Protein AF-A0A4Y9SEK9-F1 (afdb_monomer_lite)

Structure (mmCIF, N/CA/C/O backbone):
data_AF-A0A4Y9SEK9-F1
#
_entry.id   AF-A0A4Y9SEK9-F1
#
loop_
_atom_site.group_PDB
_atom_site.id
_atom_site.type_symbol
_atom_site.label_atom_id
_atom_site.label_alt_id
_atom_site.label_comp_id
_atom_site.label_asym_id
_atom_site.label_entity_id
_atom_site.label_seq_id
_atom_site.pdbx_PDB_ins_code
_atom_site.Cartn_x
_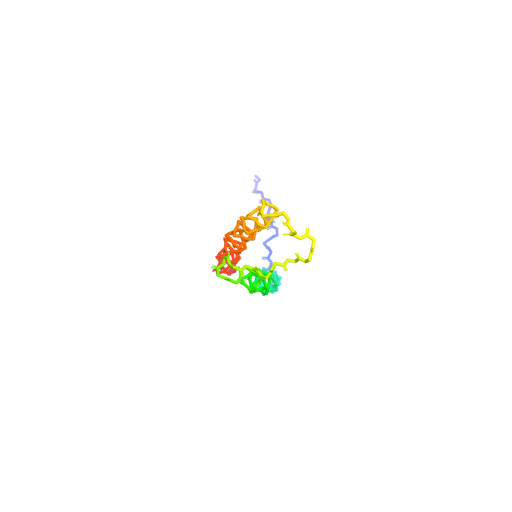atom_site.Cartn_y
_atom_site.Cartn_z
_atom_site.occupancy
_atom_site.B_iso_or_equiv
_atom_site.auth_seq_id
_atom_site.auth_comp_id
_atom_site.auth_asym_id
_atom_site.auth_atom_id
_atom_site.pdbx_PDB_model_num
ATOM 1 N N . ALA A 1 1 ? 39.509 16.603 -28.633 1.00 48.38 1 ALA A N 1
ATOM 2 C CA . ALA A 1 1 ? 39.335 15.301 -27.965 1.00 48.38 1 ALA A CA 1
ATOM 3 C C . ALA A 1 1 ? 37.842 15.040 -27.834 1.00 48.38 1 ALA A C 1
ATOM 5 O O . ALA A 1 1 ? 37.160 15.821 -27.184 1.00 48.38 1 ALA A O 1
ATOM 6 N N . THR A 1 2 ? 37.315 14.038 -28.532 1.00 53.34 2 THR A N 1
ATOM 7 C CA . THR A 1 2 ? 35.935 13.569 -28.351 1.00 53.34 2 THR A CA 1
ATOM 8 C C . THR A 1 2 ? 35.857 12.819 -27.018 1.00 53.34 2 THR A C 1
ATOM 10 O O . THR A 1 2 ? 36.751 12.013 -26.752 1.00 53.34 2 THR A O 1
ATOM 13 N N . PRO A 1 3 ? 34.862 13.072 -26.148 1.00 55.59 3 PRO A N 1
ATOM 14 C CA . PRO A 1 3 ? 34.720 12.287 -24.929 1.00 55.59 3 PRO A CA 1
ATOM 15 C C . PRO A 1 3 ? 34.494 10.832 -25.337 1.00 55.59 3 PRO A C 1
ATOM 17 O O . PRO A 1 3 ? 33.631 10.552 -26.172 1.00 55.59 3 PRO A O 1
ATOM 20 N N . GLY A 1 4 ? 35.326 9.936 -24.802 1.00 52.94 4 GLY A N 1
ATOM 21 C CA . GLY A 1 4 ? 35.264 8.505 -25.068 1.00 52.94 4 GLY A CA 1
ATOM 22 C C . GLY A 1 4 ? 33.845 7.987 -24.873 1.00 52.94 4 GLY A C 1
ATOM 23 O O . GLY A 1 4 ? 33.166 8.360 -23.918 1.00 52.94 4 GLY A O 1
ATOM 24 N N . ALA A 1 5 ? 33.396 7.172 -25.825 1.00 60.16 5 ALA A N 1
ATOM 25 C CA . ALA A 1 5 ? 32.097 6.530 -25.798 1.00 60.16 5 ALA A CA 1
ATOM 26 C C . ALA A 1 5 ? 31.909 5.820 -24.452 1.00 60.16 5 ALA A C 1
ATOM 28 O O . ALA A 1 5 ? 32.538 4.795 -24.193 1.00 60.16 5 ALA A O 1
ATOM 29 N N . PHE A 1 6 ? 31.053 6.382 -23.595 1.00 62.28 6 PHE A N 1
ATOM 30 C CA . PHE A 1 6 ? 30.523 5.653 -22.452 1.00 62.28 6 PHE A CA 1
ATOM 31 C C . PHE A 1 6 ? 29.937 4.339 -22.978 1.00 62.28 6 PHE A C 1
ATOM 33 O O . PHE A 1 6 ? 29.246 4.370 -24.007 1.00 62.28 6 PHE A O 1
ATOM 40 N N . PRO A 1 7 ? 30.216 3.195 -22.329 1.00 62.25 7 PRO A N 1
ATOM 41 C CA . PRO A 1 7 ? 29.640 1.931 -22.746 1.00 62.25 7 PRO A CA 1
ATOM 42 C C . PRO A 1 7 ? 28.119 2.083 -22.711 1.00 62.25 7 PRO A C 1
ATOM 44 O O . PRO A 1 7 ? 27.525 2.319 -21.659 1.00 62.25 7 PRO A O 1
ATOM 47 N N . ARG A 1 8 ? 27.494 2.033 -23.891 1.00 67.81 8 ARG A N 1
ATOM 48 C CA . ARG A 1 8 ? 26.041 1.940 -23.995 1.00 67.81 8 ARG A CA 1
ATOM 49 C C . ARG A 1 8 ? 25.690 0.573 -23.427 1.00 67.81 8 ARG A C 1
ATOM 51 O O . ARG A 1 8 ? 26.143 -0.426 -23.977 1.00 67.81 8 ARG A O 1
ATOM 58 N N . VAL A 1 9 ? 24.961 0.554 -22.314 1.00 69.06 9 VAL A N 1
ATOM 59 C CA . VAL A 1 9 ? 24.379 -0.673 -21.760 1.00 69.06 9 VAL A CA 1
ATOM 60 C C . VAL A 1 9 ? 23.669 -1.407 -22.897 1.00 69.06 9 VAL A C 1
ATOM 62 O O . VAL A 1 9 ? 22.975 -0.772 -23.699 1.00 69.06 9 VAL A O 1
ATOM 65 N N . ASP A 1 10 ? 23.902 -2.714 -23.013 1.00 84.00 10 ASP A N 1
ATOM 66 C CA . ASP A 1 10 ? 23.274 -3.513 -24.061 1.00 84.00 10 ASP A CA 1
ATOM 67 C C . ASP A 1 10 ? 21.748 -3.461 -23.890 1.00 84.00 10 ASP A C 1
ATOM 69 O O . ASP A 1 10 ? 21.225 -3.551 -22.779 1.00 84.00 10 ASP A O 1
ATOM 73 N N . SER A 1 11 ? 21.014 -3.324 -24.994 1.00 85.38 11 SER A N 1
ATOM 74 C CA . SER A 1 11 ? 19.548 -3.361 -24.996 1.00 85.38 11 SER A CA 1
ATOM 75 C C . S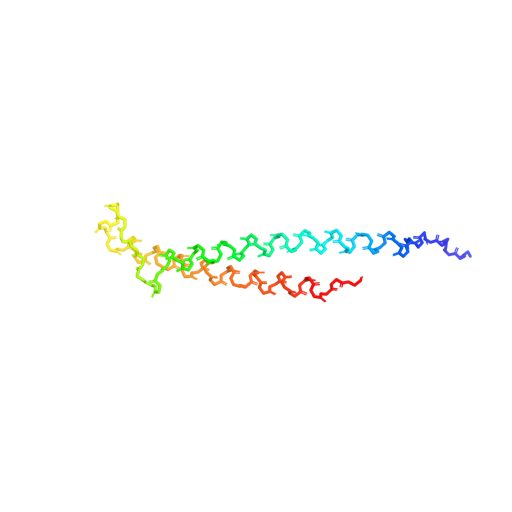ER A 1 11 ? 18.964 -4.610 -24.319 1.00 85.38 11 SER A C 1
ATOM 77 O O . SER A 1 11 ? 17.885 -4.534 -23.735 1.00 85.38 11 SER A O 1
ATOM 79 N N . ALA A 1 12 ? 19.663 -5.748 -24.379 1.00 87.12 12 ALA A N 1
ATOM 80 C CA . ALA A 1 12 ? 19.276 -6.974 -23.694 1.00 87.12 12 ALA A CA 1
ATOM 81 C C . ALA A 1 12 ? 19.447 -6.855 -22.172 1.00 87.12 12 ALA A C 1
ATOM 83 O O . ALA A 1 12 ? 18.588 -7.317 -21.427 1.00 87.12 12 ALA A O 1
ATOM 84 N N . GLU A 1 13 ? 20.510 -6.192 -21.712 1.00 90.56 13 GLU A N 1
ATOM 85 C CA . GLU A 1 13 ? 20.748 -5.952 -20.286 1.00 90.56 13 GLU A CA 1
ATOM 86 C C . GLU A 1 13 ? 19.747 -4.942 -19.711 1.00 90.56 13 GL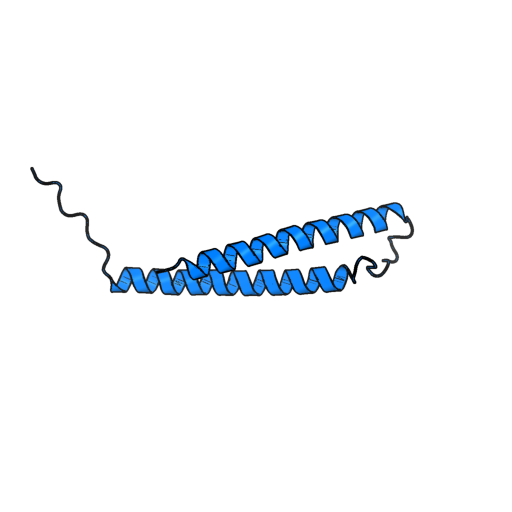U A C 1
ATOM 88 O O . GLU A 1 13 ? 19.252 -5.134 -18.604 1.00 90.56 13 GLU A O 1
ATOM 93 N N . GLN A 1 14 ? 19.396 -3.901 -20.473 1.00 88.38 14 GLN A N 1
ATOM 94 C CA . GLN A 1 14 ? 18.364 -2.943 -20.071 1.00 88.38 14 GLN A CA 1
ATOM 95 C C . GLN A 1 14 ? 17.002 -3.634 -19.899 1.00 88.38 14 GLN A C 1
ATOM 97 O O . GLN A 1 14 ? 16.407 -3.533 -18.832 1.00 88.38 14 GLN A O 1
ATOM 102 N N . ARG A 1 15 ? 16.570 -4.433 -20.888 1.00 91.56 15 ARG A N 1
ATOM 103 C CA . ARG A 1 15 ? 15.314 -5.201 -20.802 1.00 91.56 15 ARG A CA 1
ATOM 104 C C . ARG A 1 15 ? 15.285 -6.153 -19.612 1.00 91.56 15 ARG A C 1
ATOM 106 O O . ARG A 1 15 ? 14.290 -6.183 -18.904 1.00 91.56 15 ARG A O 1
ATOM 113 N N . ALA A 1 16 ? 16.373 -6.886 -19.365 1.00 94.19 16 ALA A N 1
ATOM 114 C CA . ALA A 1 16 ? 16.450 -7.790 -18.219 1.00 94.19 16 ALA A CA 1
ATOM 115 C C . ALA A 1 16 ? 16.248 -7.042 -16.889 1.00 94.19 16 ALA A C 1
ATOM 117 O O . ALA A 1 16 ? 15.496 -7.493 -16.032 1.00 94.19 16 ALA A O 1
ATOM 118 N N . ARG A 1 17 ? 16.853 -5.856 -16.740 1.00 94.06 17 ARG A N 1
ATOM 119 C CA . ARG A 1 17 ? 16.671 -5.012 -15.548 1.00 94.06 17 ARG A CA 1
ATOM 120 C C . ARG A 1 17 ? 15.243 -4.491 -15.410 1.00 94.06 17 ARG A C 1
ATOM 122 O O . ARG A 1 17 ? 14.741 -4.398 -14.292 1.00 94.06 17 ARG A O 1
ATOM 129 N N . ASP A 1 18 ? 14.610 -4.124 -16.518 1.00 96.06 18 ASP A N 1
ATOM 130 C CA . ASP A 1 18 ? 13.229 -3.644 -16.530 1.00 96.06 18 ASP A CA 1
ATOM 131 C C . ASP A 1 18 ? 12.235 -4.767 -16.189 1.00 96.06 18 ASP A C 1
ATOM 133 O O . ASP A 1 18 ? 11.302 -4.538 -15.415 1.00 96.06 18 ASP A O 1
ATOM 137 N N . ASP A 1 19 ? 12.478 -5.988 -16.670 1.00 96.38 19 ASP A N 1
ATOM 138 C CA . ASP A 1 19 ? 11.710 -7.184 -16.306 1.00 96.38 19 ASP A CA 1
ATOM 139 C C . ASP A 1 19 ? 11.878 -7.533 -14.817 1.00 96.38 19 ASP A C 1
ATOM 141 O O . ASP A 1 19 ? 10.882 -7.741 -14.118 1.00 96.38 19 ASP A O 1
ATOM 145 N N . ASP A 1 20 ? 13.110 -7.504 -14.296 1.00 97.31 20 ASP A N 1
ATOM 146 C CA . ASP A 1 20 ? 13.387 -7.716 -12.868 1.00 97.31 20 ASP A CA 1
ATOM 147 C C . ASP A 1 20 ? 12.684 -6.660 -12.002 1.00 97.31 20 ASP A C 1
ATOM 149 O O . ASP A 1 20 ? 12.013 -6.979 -11.015 1.00 97.31 20 ASP A O 1
ATOM 153 N N . ARG A 1 21 ? 12.791 -5.381 -12.387 1.00 97.50 21 ARG A N 1
ATOM 154 C CA . ARG A 1 21 ? 12.140 -4.270 -11.681 1.00 97.50 21 ARG A CA 1
ATOM 155 C C . ARG A 1 21 ? 10.623 -4.416 -11.694 1.00 97.50 21 ARG A C 1
ATOM 157 O O . ARG A 1 21 ? 9.980 -4.172 -10.672 1.00 97.50 21 ARG A O 1
ATOM 164 N N . ARG A 1 22 ? 10.050 -4.806 -12.835 1.00 97.50 22 ARG A N 1
ATOM 165 C CA . ARG A 1 22 ? 8.617 -5.081 -12.960 1.00 97.50 22 ARG A CA 1
ATOM 166 C C . ARG A 1 22 ? 8.203 -6.189 -11.997 1.00 97.50 22 ARG A C 1
ATOM 168 O O . ARG A 1 22 ? 7.247 -5.986 -11.258 1.00 97.50 22 ARG A O 1
ATOM 175 N N . GLY A 1 23 ? 8.945 -7.295 -11.949 1.00 97.75 23 GLY A N 1
ATOM 176 C CA . GLY A 1 23 ? 8.660 -8.410 -11.043 1.00 97.75 23 GLY A CA 1
ATOM 177 C C . GLY A 1 23 ? 8.662 -8.001 -9.567 1.00 97.75 23 GLY A C 1
ATOM 178 O O . GLY A 1 23 ? 7.732 -8.337 -8.833 1.00 97.75 23 GLY A O 1
ATOM 179 N N . ILE A 1 24 ? 9.654 -7.212 -9.141 1.00 98.19 24 ILE A N 1
ATOM 180 C CA . ILE A 1 24 ? 9.737 -6.701 -7.761 1.00 98.19 24 ILE A CA 1
ATOM 181 C C . ILE A 1 24 ? 8.520 -5.828 -7.431 1.00 98.19 24 ILE A C 1
ATOM 183 O O . ILE A 1 24 ? 7.857 -6.040 -6.416 1.00 98.19 24 ILE A O 1
ATOM 187 N N . LEU A 1 25 ? 8.185 -4.873 -8.301 1.00 98.25 25 LEU A N 1
ATOM 188 C CA . LEU A 1 25 ? 7.063 -3.963 -8.063 1.00 98.25 25 LEU A CA 1
ATOM 189 C C . LEU A 1 25 ? 5.707 -4.679 -8.108 1.00 98.25 25 LEU A C 1
ATOM 191 O O . LEU A 1 25 ? 4.791 -4.304 -7.378 1.00 98.25 25 LEU A O 1
ATOM 195 N N . GLU A 1 26 ? 5.559 -5.715 -8.934 1.00 98.25 26 GLU A N 1
ATOM 196 C CA . GLU A 1 26 ? 4.365 -6.565 -8.953 1.00 98.25 26 GLU A CA 1
ATOM 197 C C . GLU A 1 26 ? 4.203 -7.351 -7.644 1.00 98.25 26 GLU A C 1
ATOM 199 O O . GLU A 1 26 ? 3.088 -7.456 -7.118 1.00 98.25 26 GLU A O 1
ATOM 204 N N . GLU A 1 27 ? 5.300 -7.856 -7.071 1.00 98.56 27 GLU A N 1
ATOM 205 C CA . GLU A 1 27 ? 5.276 -8.496 -5.755 1.00 98.56 27 GLU A CA 1
ATOM 206 C C . GLU A 1 27 ? 4.891 -7.499 -4.652 1.00 98.56 27 GLU A C 1
ATOM 208 O O . GLU A 1 27 ? 4.007 -7.788 -3.837 1.00 98.56 27 GLU A O 1
ATOM 213 N N . GLU A 1 28 ? 5.495 -6.309 -4.651 1.00 98.44 28 GLU A N 1
ATOM 214 C CA . GLU A 1 28 ? 5.157 -5.236 -3.712 1.00 98.44 28 GLU A CA 1
ATOM 215 C C . GLU A 1 28 ? 3.689 -4.818 -3.834 1.00 98.44 28 GLU A C 1
ATOM 217 O O . GLU A 1 28 ? 2.988 -4.693 -2.826 1.00 98.44 28 GLU A O 1
ATOM 222 N N . LEU A 1 29 ? 3.186 -4.677 -5.064 1.00 98.62 29 LEU A N 1
ATOM 223 C CA . LEU A 1 29 ? 1.788 -4.361 -5.337 1.00 98.62 29 LEU A CA 1
ATOM 224 C C . LEU A 1 29 ? 0.858 -5.427 -4.756 1.00 98.62 29 LEU A C 1
ATOM 226 O O . LEU A 1 29 ? -0.131 -5.085 -4.104 1.00 98.62 29 LEU A O 1
ATOM 230 N N . ARG A 1 30 ? 1.171 -6.711 -4.958 1.00 98.44 30 ARG A N 1
ATOM 231 C CA . ARG A 1 30 ? 0.391 -7.821 -4.396 1.00 98.44 30 ARG A CA 1
ATOM 232 C C . ARG A 1 30 ? 0.388 -7.778 -2.868 1.00 98.44 30 ARG A C 1
ATOM 234 O O . ARG A 1 30 ? -0.664 -7.943 -2.249 1.00 98.44 30 ARG A O 1
ATOM 241 N N . ASN A 1 31 ? 1.541 -7.529 -2.254 1.00 98.50 31 ASN A N 1
ATOM 242 C CA . ASN A 1 31 ? 1.668 -7.446 -0.801 1.00 98.50 31 ASN A CA 1
ATOM 243 C C . ASN A 1 31 ? 0.860 -6.270 -0.228 1.00 98.50 31 ASN A C 1
ATOM 245 O O . ASN A 1 31 ? 0.119 -6.445 0.744 1.00 98.50 31 ASN A O 1
ATOM 249 N N . GLU A 1 32 ? 0.925 -5.094 -0.856 1.00 98.44 32 GLU A N 1
ATOM 250 C CA . GLU A 1 32 ? 0.165 -3.924 -0.411 1.00 98.44 32 GLU A CA 1
ATOM 251 C C . GLU A 1 32 ? -1.348 -4.101 -0.642 1.00 98.44 32 GLU A C 1
ATOM 253 O O . GLU A 1 32 ? -2.143 -3.713 0.211 1.00 98.44 32 GLU A O 1
ATOM 258 N N . GLN A 1 33 ? -1.776 -4.763 -1.725 1.00 98.44 33 GLN A N 1
ATOM 259 C CA . GLN A 1 33 ? -3.188 -5.119 -1.949 1.00 98.44 33 GLN A CA 1
ATOM 260 C C . GLN A 1 33 ? -3.728 -6.093 -0.891 1.00 98.44 33 GLN A C 1
ATOM 262 O O . GLN A 1 33 ? -4.850 -5.919 -0.401 1.00 98.44 33 GLN A O 1
ATOM 267 N N . ASN A 1 34 ? -2.937 -7.099 -0.506 1.00 98.44 34 ASN A N 1
ATOM 268 C CA . ASN A 1 34 ? -3.299 -8.033 0.562 1.00 98.44 34 ASN A CA 1
ATOM 269 C C . ASN A 1 34 ? -3.451 -7.303 1.902 1.00 98.44 34 ASN A C 1
ATOM 271 O O . ASN A 1 34 ? -4.443 -7.486 2.609 1.00 98.44 34 ASN A O 1
ATOM 275 N N . LYS A 1 35 ? -2.508 -6.410 2.217 1.00 98.12 35 LYS A N 1
ATOM 276 C CA . LYS A 1 35 ? -2.569 -5.547 3.400 1.00 98.12 35 LYS A CA 1
ATOM 277 C C . LYS A 1 35 ? -3.795 -4.633 3.382 1.00 98.12 35 LYS A C 1
ATOM 279 O O . LYS A 1 35 ? -4.500 -4.564 4.384 1.00 98.12 35 LYS A O 1
ATOM 284 N N . LEU A 1 36 ? -4.087 -3.971 2.260 1.00 98.31 36 LEU A N 1
ATOM 285 C CA . LEU A 1 36 ? -5.279 -3.134 2.103 1.00 98.31 36 LEU A CA 1
ATOM 286 C C . LEU A 1 36 ? -6.562 -3.937 2.347 1.00 98.31 36 LEU A C 1
ATOM 288 O O . LEU A 1 36 ? -7.473 -3.462 3.024 1.00 98.31 36 LEU A O 1
ATOM 292 N N . THR A 1 37 ? -6.624 -5.161 1.823 1.00 98.19 37 THR A N 1
ATOM 293 C CA . THR A 1 37 ? -7.762 -6.064 2.025 1.00 98.19 37 THR A CA 1
ATOM 294 C C . THR A 1 37 ? -7.938 -6.402 3.504 1.00 98.19 37 THR A C 1
ATOM 296 O O . THR A 1 37 ? -9.038 -6.237 4.028 1.00 98.19 37 THR A O 1
ATOM 299 N N . GLY A 1 38 ? -6.859 -6.776 4.198 1.00 97.88 38 GLY A N 1
ATOM 300 C CA . GLY A 1 38 ? -6.892 -7.038 5.639 1.00 97.88 38 GLY A CA 1
ATOM 301 C C . GLY A 1 38 ? -7.308 -5.812 6.460 1.00 97.88 38 GLY A C 1
ATOM 302 O O . GLY A 1 38 ? -8.159 -5.919 7.338 1.00 97.88 38 GLY A O 1
ATOM 303 N N . LEU A 1 39 ? -6.790 -4.624 6.128 1.00 97.88 39 LEU A N 1
ATOM 304 C CA . LEU A 1 39 ? -7.171 -3.372 6.790 1.00 97.88 39 LEU A CA 1
ATOM 305 C C . LEU A 1 39 ? -8.656 -3.044 6.599 1.00 97.88 39 LEU A C 1
ATOM 307 O O . LEU A 1 39 ? -9.315 -2.621 7.544 1.00 97.88 39 LEU A O 1
ATOM 311 N N . ARG A 1 40 ? -9.196 -3.240 5.390 1.00 97.19 40 ARG A N 1
ATOM 312 C CA . ARG A 1 40 ? -10.623 -3.021 5.099 1.00 97.19 40 ARG A CA 1
ATOM 313 C C . ARG A 1 40 ? -11.515 -4.015 5.836 1.00 97.19 40 ARG A C 1
ATOM 315 O O . ARG A 1 40 ? -12.565 -3.616 6.332 1.00 97.19 40 ARG A O 1
ATOM 322 N N . GLN A 1 41 ? -11.090 -5.275 5.923 1.00 96.94 41 GLN A N 1
ATOM 323 C CA . GLN A 1 41 ? -11.780 -6.295 6.711 1.00 96.94 41 GLN A CA 1
ATOM 324 C C . GLN A 1 41 ? -11.789 -5.930 8.196 1.00 96.94 41 GLN A C 1
ATOM 326 O O . GLN A 1 41 ? -12.852 -5.946 8.807 1.00 96.94 41 GLN A O 1
ATOM 331 N N . GLU A 1 42 ? -10.643 -5.532 8.759 1.00 95.31 42 GLU A N 1
ATOM 332 C CA . GLU A 1 42 ? -10.580 -5.108 10.160 1.00 95.31 42 GLU A CA 1
ATOM 333 C C . GLU A 1 42 ? -11.428 -3.858 10.406 1.00 95.31 42 GLU A C 1
ATOM 335 O O . GLU A 1 42 ? -12.157 -3.806 11.389 1.00 95.31 42 GLU A O 1
ATOM 340 N N . TYR A 1 43 ? -11.357 -2.864 9.517 1.00 95.69 43 TYR A N 1
ATOM 341 C CA . TYR A 1 43 ? -12.131 -1.629 9.629 1.00 95.69 43 TYR A CA 1
ATOM 342 C C . TYR A 1 43 ? -13.640 -1.870 9.599 1.00 95.69 43 TYR A C 1
ATOM 344 O O . TYR A 1 43 ? -14.368 -1.079 10.192 1.00 95.69 43 TYR A O 1
ATOM 352 N N . ASN A 1 44 ? -14.099 -2.928 8.922 1.00 95.31 44 ASN A N 1
ATOM 353 C CA . ASN A 1 44 ? -15.496 -3.362 8.880 1.00 95.31 44 ASN A CA 1
ATOM 354 C C . ASN A 1 44 ? -16.481 -2.190 8.695 1.00 95.31 44 ASN A C 1
ATOM 356 O O . ASN A 1 44 ? -17.350 -1.940 9.525 1.00 95.31 44 ASN A O 1
ATOM 360 N N . ASN A 1 45 ? -16.288 -1.402 7.633 1.00 91.38 45 ASN A N 1
ATOM 361 C CA . ASN A 1 45 ? -17.098 -0.213 7.320 1.00 91.38 45 ASN A CA 1
ATOM 362 C C . ASN A 1 45 ? -17.167 0.859 8.431 1.00 91.38 45 ASN A C 1
ATOM 364 O O . ASN A 1 45 ? -18.105 1.650 8.473 1.00 91.38 45 ASN A O 1
ATOM 368 N N . GLY A 1 46 ? -16.160 0.929 9.304 1.00 88.38 46 GLY A N 1
ATOM 369 C CA . GLY A 1 46 ? -16.112 1.866 10.429 1.00 88.38 46 GLY A CA 1
ATOM 370 C C . GLY A 1 46 ? -16.637 1.285 11.737 1.00 88.38 46 GLY A C 1
ATOM 371 O O . GLY A 1 46 ? -16.610 1.973 12.759 1.00 88.38 46 GLY A O 1
ATOM 372 N N . GLU A 1 47 ? -17.043 0.018 11.721 1.00 90.12 47 GLU A N 1
ATOM 373 C CA . GLU A 1 47 ? -17.534 -0.729 12.873 1.00 90.12 47 GLU A CA 1
ATOM 374 C C . GLU A 1 47 ? -16.648 -1.955 13.153 1.00 90.12 47 GLU A C 1
ATOM 376 O O . GLU A 1 47 ? -17.131 -3.091 13.117 1.00 90.12 47 GLU A O 1
ATOM 381 N N . PRO A 1 48 ? -15.334 -1.773 13.398 1.00 90.62 48 PRO A N 1
ATOM 382 C CA . PRO A 1 48 ? -14.462 -2.883 13.748 1.00 90.62 48 PRO A CA 1
ATOM 383 C C . PRO A 1 48 ? -14.983 -3.602 14.995 1.00 90.62 48 PRO A C 1
ATOM 385 O O . PRO A 1 48 ? -15.535 -2.986 15.907 1.00 90.62 48 PRO A O 1
ATOM 388 N N . GLU A 1 49 ? -14.757 -4.909 15.084 1.00 87.06 49 GLU A N 1
ATOM 389 C CA . GLU A 1 49 ? -15.136 -5.658 16.281 1.00 87.06 49 GLU A CA 1
ATOM 390 C C . GLU A 1 49 ? -14.405 -5.089 17.507 1.00 87.06 49 GLU A C 1
ATOM 392 O O . GLU A 1 49 ? -13.193 -4.833 17.465 1.00 87.06 49 GLU A O 1
ATOM 397 N N . ARG A 1 50 ? -15.147 -4.832 18.592 1.00 83.56 50 ARG A N 1
ATOM 398 C CA . ARG A 1 50 ? -14.565 -4.310 19.832 1.00 83.56 50 ARG A CA 1
ATOM 399 C C . ARG A 1 50 ? -13.701 -5.377 20.470 1.00 83.56 50 ARG A C 1
ATOM 401 O O . ARG A 1 50 ? -14.173 -6.474 20.763 1.00 83.56 50 ARG A O 1
ATOM 408 N N . ARG A 1 51 ? -12.454 -5.029 20.756 1.00 84.44 51 ARG A N 1
ATOM 409 C CA . ARG A 1 51 ? -11.555 -5.936 21.467 1.00 84.44 51 ARG A CA 1
ATOM 410 C C . ARG A 1 51 ? -11.850 -5.878 22.969 1.00 84.44 51 ARG A C 1
ATOM 412 O O . ARG A 1 51 ? -12.319 -4.864 23.487 1.00 84.44 51 ARG A O 1
ATOM 419 N N . GLY A 1 52 ? -11.615 -6.975 23.691 1.00 74.12 52 GLY A N 1
ATOM 420 C CA . GLY A 1 52 ? -11.946 -7.075 25.123 1.00 74.12 52 GLY A CA 1
ATOM 421 C C . GLY A 1 52 ? -11.219 -6.051 26.012 1.00 74.12 52 GLY A C 1
ATOM 422 O O . GLY A 1 52 ? -11.714 -5.685 27.079 1.00 74.12 52 GLY A O 1
ATOM 423 N N . ASP A 1 53 ? -10.075 -5.552 25.549 1.00 73.81 53 ASP A N 1
ATOM 424 C CA . ASP A 1 53 ? -9.257 -4.486 26.129 1.00 73.81 53 ASP A CA 1
ATOM 425 C C . ASP A 1 53 ? -9.754 -3.062 25.789 1.00 73.81 53 ASP A C 1
ATOM 427 O O . ASP A 1 53 ? -9.360 -2.087 26.436 1.00 73.81 53 ASP A O 1
ATOM 431 N N . GLU A 1 54 ? -10.700 -2.925 24.855 1.00 73.12 54 GLU A N 1
ATOM 432 C CA . GLU A 1 54 ? -11.317 -1.662 24.421 1.00 73.12 54 GLU A CA 1
ATOM 433 C C . GLU A 1 54 ? -12.601 -1.326 25.193 1.00 73.12 54 GLU A C 1
ATOM 435 O O . GLU A 1 54 ? -13.540 -0.735 24.660 1.00 73.12 54 GLU A O 1
ATOM 440 N N . ARG A 1 55 ? -12.658 -1.646 26.494 1.00 71.94 55 ARG A N 1
ATOM 441 C CA . ARG A 1 55 ? -13.772 -1.196 27.357 1.00 71.94 55 ARG A CA 1
ATOM 442 C C . ARG A 1 55 ? -13.925 0.332 27.370 1.00 71.94 55 ARG A C 1
ATOM 444 O O . ARG A 1 55 ? -15.013 0.836 27.632 1.00 71.94 55 ARG A O 1
ATOM 451 N N . ASN A 1 56 ? -12.844 1.062 27.083 1.00 83.12 56 ASN A N 1
ATOM 452 C CA . ASN A 1 56 ? -12.863 2.506 26.890 1.00 83.12 56 ASN A CA 1
ATOM 453 C C . ASN A 1 56 ? -13.248 2.854 25.443 1.00 83.12 56 ASN A C 1
ATOM 455 O O . ASN A 1 56 ? -12.478 2.614 24.513 1.00 83.12 56 ASN A O 1
ATOM 459 N N . TYR A 1 57 ? -14.401 3.503 25.281 1.00 84.81 57 TYR A N 1
ATOM 460 C CA . TYR A 1 57 ? -14.904 3.960 23.988 1.00 84.81 57 TYR A CA 1
ATOM 461 C C . TYR A 1 57 ? -13.946 4.911 23.244 1.00 84.81 57 TYR A C 1
ATOM 463 O O . TYR A 1 57 ? -13.884 4.867 22.018 1.00 84.81 57 TYR A O 1
ATOM 471 N N . ALA A 1 58 ? -13.140 5.710 23.951 1.00 89.38 58 ALA A N 1
ATOM 472 C CA . ALA A 1 58 ? -12.153 6.589 23.320 1.00 89.38 58 ALA A CA 1
ATOM 473 C C . ALA A 1 58 ? -11.069 5.800 22.562 1.00 89.38 58 ALA A C 1
ATOM 475 O O . ALA A 1 58 ? -10.771 6.121 21.415 1.00 89.38 58 ALA A O 1
ATOM 476 N N . LYS A 1 59 ? -10.550 4.711 23.150 1.00 89.25 59 LYS A N 1
ATOM 477 C CA . LYS A 1 59 ? -9.539 3.855 22.498 1.00 89.25 59 LYS A CA 1
ATOM 478 C C . LYS A 1 59 ? -10.079 3.196 21.230 1.00 89.25 59 LYS A C 1
ATOM 480 O O . LYS A 1 59 ? -9.375 3.092 20.232 1.00 89.25 59 LYS A O 1
ATOM 485 N N . TYR A 1 60 ? -11.348 2.795 21.264 1.00 91.12 60 TYR A N 1
ATOM 486 C CA . TYR A 1 60 ? -12.036 2.264 20.094 1.00 91.12 60 TYR A CA 1
ATOM 487 C C . TYR A 1 60 ? -12.097 3.302 18.963 1.00 91.12 60 TYR A C 1
ATOM 489 O O . TYR A 1 60 ? -11.713 3.007 17.834 1.00 91.12 60 TYR A O 1
ATOM 497 N N . GLN A 1 61 ? -12.521 4.536 19.262 1.00 92.06 61 GLN A N 1
ATOM 498 C CA . GLN A 1 61 ? -12.587 5.604 18.258 1.00 92.06 61 GLN A CA 1
ATOM 499 C C . GLN A 1 61 ? -11.208 5.954 17.681 1.00 92.06 61 GLN A C 1
ATOM 501 O O . GLN A 1 61 ? -11.086 6.144 16.469 1.00 92.06 61 GLN A O 1
ATOM 506 N N . GLU A 1 62 ? -10.167 5.990 18.517 1.00 93.25 62 GLU A N 1
ATOM 507 C CA . GLU A 1 62 ? -8.782 6.186 18.071 1.00 93.25 62 GLU A CA 1
ATOM 508 C C . GLU A 1 62 ? -8.336 5.079 17.109 1.00 93.25 62 GLU A C 1
ATOM 510 O O . GLU A 1 62 ? -7.782 5.376 16.048 1.00 93.25 62 GLU A O 1
ATOM 515 N N . ARG A 1 63 ? -8.635 3.807 17.415 1.00 93.62 63 ARG A N 1
ATOM 516 C CA . ARG A 1 63 ? -8.316 2.692 16.512 1.00 93.62 63 ARG A CA 1
ATOM 517 C C . ARG A 1 63 ? -9.072 2.795 15.190 1.00 93.62 63 ARG A C 1
ATOM 519 O O . ARG A 1 63 ? -8.465 2.612 14.138 1.00 93.62 63 ARG A O 1
ATOM 526 N N . VAL A 1 64 ? -10.366 3.117 15.218 1.00 95.25 64 VAL A N 1
ATOM 527 C CA . VAL A 1 64 ? -11.176 3.313 14.001 1.00 95.25 64 VAL A CA 1
ATOM 528 C C . VAL A 1 64 ? -10.560 4.400 13.114 1.00 95.25 64 VAL A C 1
ATOM 530 O O . VAL A 1 64 ? -10.421 4.208 11.904 1.00 95.25 64 VAL A O 1
ATOM 533 N N . ALA A 1 65 ? -10.146 5.526 13.703 1.00 96.44 65 ALA A N 1
ATOM 534 C CA . ALA A 1 65 ? -9.477 6.602 12.976 1.00 96.44 65 ALA A CA 1
ATOM 535 C C . ALA A 1 65 ? -8.127 6.145 12.393 1.00 96.44 65 ALA A C 1
ATOM 537 O O . ALA A 1 65 ? -7.868 6.353 11.208 1.00 96.44 65 ALA A O 1
ATOM 538 N N . ALA A 1 66 ? -7.309 5.444 13.184 1.00 96.56 66 ALA A N 1
ATOM 539 C CA . ALA A 1 66 ? -6.019 4.918 12.743 1.00 96.56 66 ALA A CA 1
ATOM 540 C C . ALA A 1 66 ? -6.147 3.885 11.606 1.00 96.56 66 ALA A C 1
ATOM 542 O O . ALA A 1 66 ? -5.324 3.877 10.682 1.00 96.56 66 ALA A O 1
ATOM 543 N N . LEU A 1 67 ? -7.181 3.036 11.638 1.00 97.38 67 LEU A N 1
ATOM 544 C CA . LEU A 1 67 ? -7.496 2.088 10.566 1.00 97.38 67 LEU A CA 1
ATOM 545 C C . LEU A 1 67 ? -7.870 2.823 9.280 1.00 97.38 67 LEU A C 1
ATOM 547 O O . LEU A 1 67 ? -7.295 2.536 8.231 1.00 97.38 67 LEU A O 1
ATOM 551 N N . ARG A 1 68 ? -8.755 3.823 9.362 1.00 97.38 68 ARG A N 1
ATOM 552 C CA . ARG A 1 68 ? -9.144 4.644 8.205 1.00 97.38 68 ARG A CA 1
ATOM 553 C C . ARG A 1 68 ? -7.939 5.337 7.565 1.00 97.38 68 ARG A C 1
ATOM 555 O O . ARG A 1 68 ? -7.783 5.306 6.345 1.00 97.38 68 ARG A O 1
ATOM 562 N N . ASP A 1 69 ? -7.063 5.923 8.374 1.00 98.25 69 ASP A N 1
ATOM 563 C CA . ASP A 1 69 ? -5.862 6.597 7.873 1.00 98.25 69 ASP A CA 1
ATOM 564 C C . ASP A 1 69 ? -4.878 5.604 7.240 1.00 98.25 69 ASP A C 1
ATOM 566 O O . ASP A 1 69 ? -4.238 5.897 6.227 1.00 98.25 69 ASP A O 1
ATOM 570 N N . SER A 1 70 ? -4.775 4.398 7.801 1.00 98.12 70 SER A N 1
ATOM 571 C 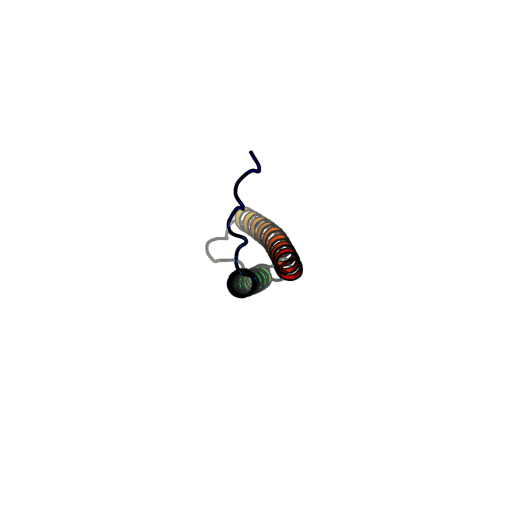CA . SER A 1 70 ? -3.940 3.326 7.252 1.00 98.12 70 SER A CA 1
ATOM 572 C C . SER A 1 70 ? -4.478 2.790 5.926 1.00 98.12 70 SER A C 1
ATOM 574 O O . SER A 1 70 ? -3.682 2.586 5.010 1.00 98.12 70 SER A O 1
ATOM 576 N N . ILE A 1 71 ? -5.801 2.654 5.784 1.00 98.38 71 ILE A N 1
ATOM 577 C CA . ILE A 1 71 ? -6.465 2.334 4.510 1.00 98.38 71 ILE A CA 1
ATOM 578 C C . ILE A 1 71 ? -6.137 3.404 3.468 1.00 98.38 71 ILE A C 1
ATOM 580 O O . ILE A 1 71 ? -5.615 3.073 2.408 1.00 98.38 71 ILE A O 1
ATOM 584 N N . SER A 1 72 ? -6.346 4.683 3.794 1.00 98.38 72 SER A N 1
ATOM 585 C CA . SER A 1 72 ? -6.077 5.805 2.879 1.00 98.38 72 SER A CA 1
ATOM 586 C C . SER A 1 72 ? -4.618 5.843 2.403 1.00 98.38 72 SER A C 1
ATOM 588 O O . SER A 1 72 ? -4.340 6.077 1.226 1.00 98.38 72 SER A O 1
ATOM 590 N N . ARG A 1 73 ? -3.655 5.569 3.295 1.00 98.56 73 ARG A N 1
ATOM 591 C CA . ARG A 1 73 ? -2.237 5.439 2.913 1.00 98.56 73 ARG A CA 1
ATOM 592 C C . ARG A 1 73 ? -1.996 4.240 1.997 1.00 98.56 73 ARG A C 1
ATOM 594 O O . ARG A 1 73 ? -1.303 4.379 0.995 1.00 98.56 73 ARG A O 1
ATOM 601 N N . SER A 1 74 ? -2.574 3.090 2.327 1.00 98.31 74 SER A N 1
ATOM 602 C CA . SER A 1 74 ? -2.397 1.859 1.556 1.00 98.31 74 SER A CA 1
ATOM 603 C C . SER A 1 74 ? -2.984 1.974 0.144 1.00 98.31 74 SER A C 1
ATOM 605 O O . SER A 1 74 ? -2.332 1.603 -0.828 1.00 98.31 74 SER A O 1
ATOM 607 N N . GLU A 1 75 ? -4.147 2.611 -0.008 1.00 98.44 75 GLU A N 1
ATOM 608 C CA . GLU A 1 75 ? -4.743 2.922 -1.315 1.00 98.44 75 GLU A CA 1
ATOM 609 C C . GLU A 1 75 ? -3.828 3.801 -2.174 1.00 98.44 75 GLU A C 1
ATOM 611 O O . GLU A 1 75 ? -3.610 3.510 -3.350 1.00 98.44 75 GLU A O 1
ATOM 616 N N . LYS A 1 76 ? -3.234 4.849 -1.587 1.00 98.62 76 LYS A N 1
ATOM 617 C CA . LYS A 1 76 ? -2.276 5.710 -2.299 1.00 98.62 76 LYS A CA 1
ATOM 618 C C . LYS A 1 76 ? -1.033 4.943 -2.744 1.00 98.62 76 LYS A C 1
ATOM 620 O O . LYS A 1 76 ? -0.563 5.170 -3.855 1.00 98.62 76 LYS A O 1
ATOM 625 N N . ASN A 1 77 ? -0.525 4.036 -1.910 1.00 98.50 77 ASN A N 1
ATOM 626 C CA . ASN A 1 77 ? 0.626 3.200 -2.247 1.00 98.50 77 ASN A CA 1
ATOM 627 C C . ASN A 1 77 ? 0.308 2.246 -3.403 1.00 98.50 77 ASN A C 1
ATOM 629 O O . ASN A 1 77 ? 1.081 2.167 -4.353 1.00 98.50 77 ASN A O 1
ATOM 633 N N . VAL A 1 78 ? -0.853 1.581 -3.371 1.00 98.56 78 VAL A N 1
ATOM 634 C CA . VAL A 1 78 ? -1.322 0.721 -4.471 1.00 98.56 78 VAL A CA 1
ATOM 635 C C . VAL A 1 78 ? -1.377 1.501 -5.786 1.00 98.56 78 VAL A C 1
ATOM 637 O O . VAL A 1 78 ? -0.898 1.021 -6.813 1.00 98.56 78 VAL A O 1
ATOM 640 N N . GLU A 1 79 ? -1.930 2.713 -5.768 1.00 98.50 79 GLU A N 1
ATOM 641 C CA . GLU A 1 79 ? -2.012 3.547 -6.969 1.00 98.50 79 GLU A CA 1
ATOM 642 C C . GLU A 1 79 ? -0.640 4.048 -7.440 1.00 98.50 79 GLU A C 1
ATOM 644 O O . GLU A 1 79 ? -0.398 4.120 -8.646 1.00 98.50 79 GLU A O 1
ATOM 649 N N . ALA A 1 80 ? 0.280 4.355 -6.523 1.00 98.44 80 ALA A N 1
ATOM 650 C CA . ALA A 1 80 ? 1.654 4.714 -6.868 1.00 98.44 80 ALA A CA 1
ATOM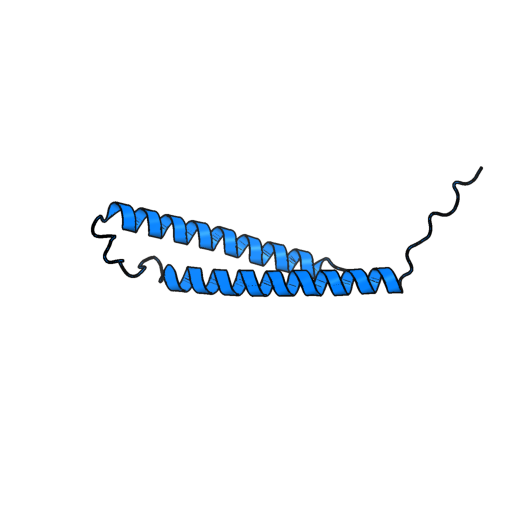 651 C C . ALA A 1 80 ? 2.397 3.544 -7.536 1.00 98.44 80 ALA A C 1
ATOM 653 O O . ALA A 1 80 ? 2.961 3.730 -8.614 1.00 98.44 80 ALA A O 1
ATOM 654 N N . LEU A 1 81 ? 2.314 2.339 -6.965 1.00 98.38 81 LEU A N 1
ATOM 655 C CA . LEU A 1 81 ? 2.950 1.129 -7.499 1.00 98.38 81 LEU A CA 1
ATOM 656 C C . LEU A 1 81 ? 2.422 0.776 -8.894 1.00 98.38 81 LEU A C 1
ATOM 658 O O . LEU A 1 81 ? 3.204 0.536 -9.811 1.00 98.38 81 LEU A O 1
ATOM 662 N N . LYS A 1 82 ? 1.098 0.831 -9.105 1.00 98.06 82 LYS A N 1
ATOM 663 C CA . LYS A 1 82 ? 0.504 0.620 -10.439 1.00 98.06 82 LYS A CA 1
ATOM 664 C C . LYS A 1 82 ? 1.045 1.601 -11.478 1.00 98.06 82 LYS A C 1
ATOM 666 O O . LYS A 1 82 ? 1.314 1.208 -12.611 1.00 98.06 82 LYS A O 1
ATOM 671 N N . ARG A 1 83 ? 1.190 2.880 -11.108 1.00 98.31 83 ARG A N 1
ATOM 672 C CA . ARG A 1 83 ? 1.754 3.906 -12.000 1.00 98.31 83 ARG A CA 1
ATOM 673 C C . ARG A 1 83 ? 3.223 3.643 -12.292 1.00 98.31 83 ARG A C 1
ATOM 675 O O . ARG A 1 83 ? 3.639 3.820 -13.430 1.00 98.31 83 ARG A O 1
ATOM 682 N N . GLU A 1 84 ? 3.998 3.232 -11.293 1.00 97.69 84 GLU A N 1
ATOM 683 C CA . GLU A 1 84 ? 5.412 2.915 -11.481 1.00 97.69 84 GLU A CA 1
ATOM 684 C C . GLU A 1 84 ? 5.596 1.736 -12.440 1.00 97.69 84 GLU A C 1
ATOM 686 O O . GLU A 1 84 ? 6.316 1.880 -13.423 1.00 97.69 84 GLU A O 1
ATOM 691 N N . ILE A 1 85 ? 4.855 0.639 -12.245 1.00 97.38 85 ILE A N 1
ATOM 692 C CA . ILE A 1 85 ? 4.858 -0.529 -13.144 1.00 97.38 85 ILE A CA 1
ATOM 693 C C . ILE A 1 85 ? 4.490 -0.132 -14.580 1.00 97.38 85 ILE A C 1
ATOM 695 O O . ILE A 1 85 ? 5.138 -0.562 -15.535 1.00 97.38 85 ILE A O 1
ATOM 699 N N . ALA A 1 86 ? 3.467 0.713 -14.750 1.00 96.88 86 ALA A N 1
ATOM 700 C CA . ALA A 1 86 ? 3.030 1.178 -16.067 1.00 96.88 86 ALA A CA 1
ATOM 701 C C . ALA A 1 86 ? 4.082 2.037 -16.797 1.00 96.88 86 ALA A C 1
ATOM 703 O O . ALA A 1 86 ? 4.023 2.164 -18.020 1.00 96.88 86 ALA A O 1
ATOM 704 N N . ASN A 1 87 ? 5.034 2.620 -16.064 1.00 96.69 87 ASN A N 1
ATOM 705 C CA . ASN A 1 87 ? 6.072 3.492 -16.610 1.00 96.69 87 ASN A CA 1
ATOM 706 C C . ASN A 1 87 ?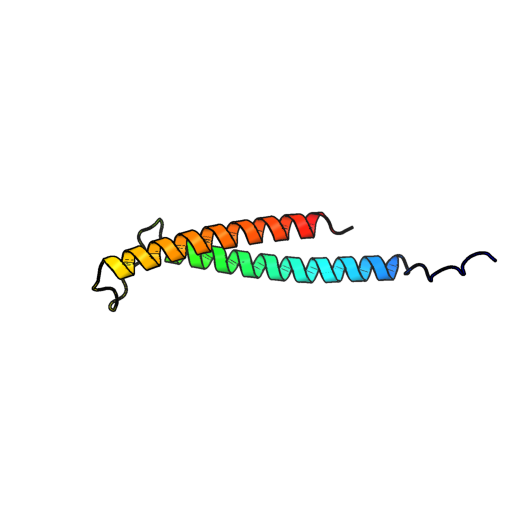 7.388 2.765 -16.945 1.00 96.69 87 ASN A C 1
ATOM 708 O O . ASN A 1 87 ? 8.279 3.398 -17.511 1.00 96.69 87 ASN A O 1
ATOM 712 N N . ILE A 1 88 ? 7.518 1.472 -16.632 1.00 93.75 88 ILE A N 1
ATOM 713 C CA . ILE A 1 88 ? 8.691 0.655 -16.988 1.00 93.75 88 ILE A CA 1
ATOM 714 C C . ILE A 1 88 ? 8.676 0.359 -18.496 1.00 93.75 88 ILE A C 1
ATOM 716 O O . ILE A 1 88 ? 7.640 -0.060 -19.026 1.00 93.75 88 ILE A O 1
ATOM 720 N N . ARG A 1 89 ? 9.804 0.581 -19.185 1.00 85.31 89 ARG A N 1
ATOM 721 C CA . ARG A 1 89 ? 9.954 0.476 -20.647 1.00 85.31 89 ARG A CA 1
ATOM 722 C C . ARG A 1 89 ? 11.284 -0.126 -21.047 1.00 85.31 89 ARG A C 1
ATOM 724 O O . ARG A 1 89 ? 12.284 0.374 -20.500 1.00 85.31 89 ARG A O 1
#

Radius of gyration: 21.77 Å; chains: 1; bounding box: 57×24×56 Å

Secondary structure (DSSP, 8-state):
-PPP------HHHHHHHHHHHHHHHHHHHHHHHHHHHHHHHHHGGG-PPPPTT--SHHHHHHHHHHHHHHHHHHHHHHHHHHHHHHT--

Organism: NCBI:txid2561932

Sequence (89 aa):
ATPGAFPRVDSAEQRARDDDRRGILEEELRNEQNKLTGLRQEYNNGEPERRGDERNYAKYQERVAALRDSISRSEKNVEALKREIANIR

pLDDT: mean 90.28, std 12.33, range [48.38, 98.62]

Foldseek 3Di:
DPPPDDPDDDPVNLVVVLVVVLVVLVVVLVVLVVVLVVLCVQLVVVCGDQDPVPPDPVVSNVVNVVSVVSNVVSVVSNVVSVVVSVPRD